Protein AF-A0A3S3RGK9-F1 (afdb_monomer_lite)

Foldseek 3Di:
DDDFLQRQQCCQQPPVVVVCVVVVHAQVRDADEDDQEALVCLVRNCVSRCVPVSRVRGHAAYEHEHPVPPVDDLCSLLVNCVVSVNHAYAHPEYAPFADAACVRQVVVVVVVVSNVVRRHPYYDYHDQEAEPQQDDDPVSSGGDHQWYDDVVVRDIDGGNNNVD

pLDDT: mean 94.0, std 4.95, range [64.25, 98.25]

Organism: NCBI:txid1965070

Structure (mmCIF, N/CA/C/O backbone):
data_AF-A0A3S3RGK9-F1
#
_entry.id   AF-A0A3S3RGK9-F1
#
loop_
_atom_site.group_PDB
_atom_site.id
_atom_site.type_symbol
_atom_site.label_atom_id
_atom_site.label_alt_id
_atom_site.label_comp_id
_atom_site.label_asym_id
_atom_site.label_entity_id
_atom_site.label_seq_id
_atom_site.pdbx_PDB_ins_code
_atom_site.Cartn_x
_atom_site.Cartn_y
_atom_site.Cartn_z
_atom_site.occupancy
_atom_site.B_iso_or_equiv
_atom_site.auth_seq_id
_atom_site.auth_comp_id
_atom_site.auth_asym_id
_atom_site.auth_atom_id
_atom_site.pdbx_PDB_model_num
ATOM 1 N N . MET A 1 1 ? -9.157 10.699 -4.126 1.00 83.94 1 MET A N 1
ATOM 2 C CA . MET A 1 1 ? -10.280 11.336 -3.398 1.00 83.94 1 MET A CA 1
ATOM 3 C C . MET A 1 1 ? -9.748 11.745 -2.037 1.00 83.94 1 MET A C 1
ATOM 5 O O . MET A 1 1 ? -9.041 10.939 -1.455 1.00 83.94 1 MET A O 1
ATOM 9 N N . TYR A 1 2 ? -9.997 12.968 -1.566 1.00 92.88 2 TYR A N 1
ATOM 10 C CA . TYR A 1 2 ? -9.484 13.404 -0.261 1.00 92.88 2 TYR A CA 1
ATOM 11 C C . TYR A 1 2 ? -10.463 13.025 0.857 1.00 92.88 2 TYR A C 1
ATOM 13 O O . TYR A 1 2 ? -11.645 13.353 0.766 1.00 92.88 2 TYR A O 1
ATOM 21 N N . PHE A 1 3 ? -9.962 12.369 1.904 1.00 95.94 3 PHE A N 1
ATOM 22 C CA . PHE A 1 3 ? -10.703 12.043 3.122 1.00 95.94 3 PHE A CA 1
ATOM 23 C C . PHE A 1 3 ? -9.901 12.488 4.341 1.00 95.94 3 PHE A C 1
ATOM 25 O O . PHE A 1 3 ? -8.708 12.211 4.421 1.00 95.94 3 PHE A O 1
ATOM 32 N N . THR A 1 4 ? -10.557 13.116 5.317 1.00 98.06 4 THR A N 1
ATOM 33 C CA . THR A 1 4 ? -9.998 13.184 6.675 1.00 98.06 4 THR A CA 1
ATOM 34 C C . THR A 1 4 ? -10.174 11.830 7.380 1.00 98.06 4 THR A C 1
ATOM 36 O O . THR A 1 4 ? -11.011 11.024 6.946 1.00 98.06 4 THR A O 1
ATOM 39 N N . PRO A 1 5 ? -9.453 11.576 8.486 1.00 97.75 5 PRO A N 1
ATOM 40 C CA . PRO A 1 5 ? -9.676 10.399 9.325 1.00 97.75 5 PRO A CA 1
ATOM 41 C C . PRO A 1 5 ? -11.153 10.180 9.696 1.00 97.75 5 PRO A C 1
ATOM 43 O O . PRO A 1 5 ? -11.686 9.078 9.557 1.00 97.75 5 PRO A O 1
ATOM 46 N N . GLU A 1 6 ? -11.855 11.246 10.086 1.00 97.56 6 GLU A N 1
ATOM 47 C CA . GLU A 1 6 ? -13.266 11.206 10.481 1.00 97.56 6 GLU A CA 1
ATOM 48 C C . GLU A 1 6 ? -14.177 10.936 9.288 1.00 97.56 6 GLU A C 1
ATOM 50 O O . GLU A 1 6 ? -15.138 10.182 9.422 1.00 97.56 6 GLU A O 1
ATOM 55 N N . MET A 1 7 ? -13.876 11.502 8.114 1.00 97.81 7 MET A N 1
ATOM 56 C CA . MET A 1 7 ? -14.637 11.204 6.900 1.00 97.81 7 MET A CA 1
ATOM 57 C C . MET A 1 7 ? -14.480 9.732 6.505 1.00 97.81 7 MET A C 1
ATOM 59 O O . MET A 1 7 ? -15.465 9.100 6.129 1.00 97.81 7 MET A O 1
ATOM 63 N N . GLN A 1 8 ? -13.271 9.163 6.615 1.00 96.94 8 GLN A N 1
ATOM 64 C CA . GLN A 1 8 ? -13.049 7.746 6.324 1.00 96.94 8 GLN A CA 1
ATOM 65 C C . GLN A 1 8 ? -13.771 6.844 7.344 1.00 96.94 8 GLN A C 1
ATOM 67 O O . GLN A 1 8 ? -14.386 5.854 6.944 1.00 96.94 8 GLN A O 1
ATOM 72 N N . ARG A 1 9 ? -13.753 7.188 8.642 1.00 96.94 9 ARG A N 1
ATOM 73 C CA . ARG A 1 9 ? -14.545 6.500 9.681 1.00 96.94 9 ARG A CA 1
ATOM 74 C C . ARG A 1 9 ? -16.040 6.554 9.368 1.00 96.94 9 ARG A C 1
ATOM 76 O O . ARG A 1 9 ? -16.715 5.527 9.396 1.00 96.94 9 ARG A O 1
ATOM 83 N N . ASP A 1 10 ? -16.559 7.742 9.077 1.00 97.00 10 ASP A N 1
ATOM 84 C CA . ASP A 1 10 ? -17.987 7.966 8.873 1.00 97.00 10 ASP A CA 1
ATOM 85 C C . ASP A 1 10 ? -18.500 7.274 7.609 1.00 97.00 10 ASP A C 1
ATOM 87 O O . ASP A 1 10 ? -19.541 6.625 7.681 1.00 97.00 10 ASP A O 1
ATOM 91 N N . LEU A 1 11 ? -17.753 7.329 6.499 1.00 96.31 11 LEU A N 1
ATOM 92 C CA . LEU A 1 11 ? -18.058 6.576 5.276 1.00 96.31 11 LEU A CA 1
ATOM 93 C C . LEU A 1 11 ? -18.172 5.075 5.574 1.00 96.31 11 LEU A C 1
ATOM 95 O O . LEU A 1 11 ? -19.080 4.398 5.092 1.00 96.31 11 LEU A O 1
ATOM 99 N N . LYS A 1 12 ? -17.256 4.540 6.389 1.00 93.94 12 LYS A N 1
ATOM 100 C CA . LYS A 1 12 ? -17.278 3.123 6.773 1.00 93.94 12 LYS A CA 1
ATOM 101 C C . LYS A 1 12 ? -18.528 2.788 7.568 1.00 93.94 12 LYS A C 1
ATOM 103 O O . LYS A 1 12 ? -19.260 1.880 7.188 1.00 93.94 12 LYS A O 1
ATOM 108 N N . LYS A 1 13 ? -18.784 3.566 8.618 1.00 95.00 13 LYS A N 1
ATOM 109 C CA . LYS A 1 13 ? -19.893 3.360 9.552 1.00 95.00 13 LYS A CA 1
ATOM 110 C C . LYS A 1 13 ? -21.266 3.513 8.899 1.00 95.00 13 LYS A C 1
ATOM 112 O O . LYS A 1 13 ? -22.180 2.747 9.194 1.00 95.00 13 LYS A O 1
ATOM 117 N N . LYS A 1 14 ? -21.435 4.542 8.068 1.00 96.69 14 LYS A N 1
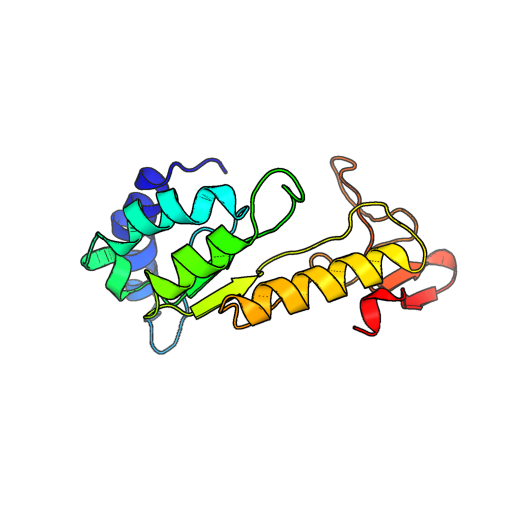ATOM 118 C CA . LYS A 1 14 ? -22.742 4.955 7.538 1.00 96.69 14 LYS A CA 1
ATOM 119 C C . LYS A 1 14 ? -23.076 4.274 6.215 1.00 96.69 14 LYS A C 1
ATOM 121 O O . LYS A 1 14 ? -24.241 3.955 5.991 1.00 96.69 14 LYS A O 1
ATOM 126 N N . ASP A 1 15 ? -22.070 4.000 5.384 1.00 95.94 15 ASP A N 1
ATOM 127 C CA . ASP A 1 15 ? -22.292 3.613 3.990 1.00 95.94 15 ASP A CA 1
ATOM 128 C C . ASP A 1 15 ? -21.682 2.250 3.652 1.00 95.94 15 ASP A C 1
ATOM 130 O O . ASP A 1 15 ? -22.409 1.316 3.294 1.00 95.94 15 ASP A O 1
ATOM 134 N N . LEU A 1 16 ? -20.357 2.112 3.783 1.00 95.25 16 LEU A N 1
ATOM 135 C CA . LEU A 1 16 ? -19.624 0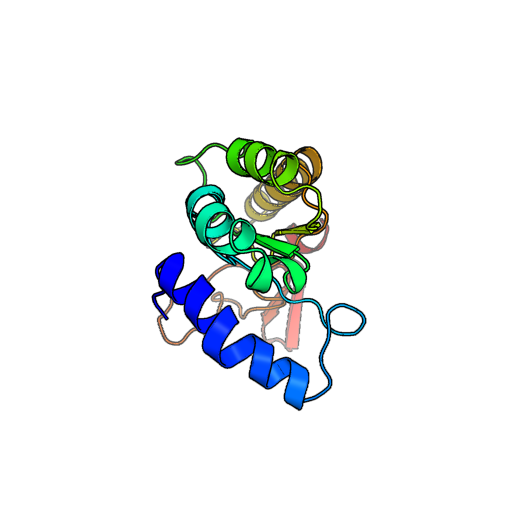.958 3.256 1.00 95.25 16 LEU A CA 1
ATOM 136 C C . LEU A 1 16 ? -19.932 -0.332 4.019 1.00 95.25 16 LEU A C 1
ATOM 138 O O . LEU A 1 16 ? -20.258 -1.338 3.395 1.00 95.25 16 LEU A O 1
ATOM 142 N N . GLU A 1 17 ? -19.865 -0.326 5.351 1.00 92.19 17 GLU A N 1
ATOM 143 C CA . GLU A 1 17 ? -20.133 -1.524 6.153 1.00 92.19 17 GLU A CA 1
ATOM 144 C C . GLU A 1 17 ? -21.587 -2.013 5.974 1.00 92.19 17 GLU A C 1
ATOM 146 O O . GLU A 1 17 ? -21.775 -3.196 5.662 1.00 92.19 17 GLU A O 1
ATOM 151 N N . PRO A 1 18 ? -22.631 -1.157 6.056 1.00 94.25 18 PRO A N 1
ATOM 152 C CA . PRO A 1 18 ? -23.992 -1.578 5.729 1.00 94.25 18 PRO A CA 1
ATOM 153 C C . PRO A 1 18 ? -24.140 -2.126 4.304 1.00 94.25 18 PRO A C 1
ATOM 155 O O . PRO A 1 18 ? -24.882 -3.088 4.097 1.00 94.25 18 PRO A O 1
ATOM 158 N N . ALA A 1 19 ? -23.458 -1.538 3.315 1.00 96.44 19 ALA A N 1
ATOM 159 C CA . ALA A 1 19 ? -23.507 -2.008 1.931 1.00 96.44 19 ALA A CA 1
ATOM 160 C C . ALA A 1 19 ? -22.840 -3.382 1.751 1.00 96.44 19 ALA A C 1
ATOM 162 O O . ALA A 1 19 ? -23.420 -4.258 1.102 1.00 96.44 19 ALA A O 1
ATOM 163 N N . LEU A 1 20 ? -21.676 -3.597 2.370 1.00 95.12 20 LEU A N 1
ATOM 164 C CA . LEU A 1 20 ? -20.969 -4.879 2.365 1.00 95.12 20 LEU A CA 1
ATOM 165 C C . LEU A 1 20 ? -21.825 -5.977 3.004 1.00 95.12 20 LEU A C 1
ATOM 167 O O . LEU A 1 20 ? -22.050 -7.013 2.378 1.00 95.12 20 LEU A O 1
ATOM 171 N N . LYS A 1 21 ? -22.414 -5.711 4.178 1.00 93.25 21 LYS A N 1
ATOM 172 C CA . LYS A 1 21 ? -23.313 -6.658 4.859 1.00 93.25 21 LYS A CA 1
ATOM 173 C C . LYS A 1 21 ? -24.527 -7.032 4.018 1.00 93.25 21 LYS A C 1
ATOM 175 O O . LYS A 1 21 ? -24.838 -8.213 3.894 1.00 93.25 21 LYS A O 1
ATOM 180 N N . ARG A 1 22 ? -25.206 -6.043 3.418 1.00 96.94 22 ARG A N 1
ATOM 181 C CA . ARG A 1 22 ? -26.349 -6.295 2.517 1.00 96.94 22 ARG A CA 1
ATOM 182 C C . ARG A 1 22 ? -25.962 -7.150 1.309 1.00 96.94 22 ARG A C 1
ATOM 184 O O . ARG A 1 22 ? -26.816 -7.848 0.776 1.00 96.94 22 ARG A O 1
ATOM 191 N N . SER A 1 23 ? -24.695 -7.104 0.908 1.00 96.94 23 SER A N 1
ATOM 192 C CA . SER A 1 23 ? -24.144 -7.876 -0.209 1.00 96.94 23 SER A CA 1
ATOM 193 C C . SER A 1 23 ? -23.558 -9.232 0.216 1.00 96.94 23 SER A C 1
ATOM 195 O O . SER A 1 23 ? -22.998 -9.935 -0.617 1.00 96.94 23 SER A O 1
ATOM 197 N N . GLY A 1 24 ? -23.674 -9.617 1.494 1.00 96.06 24 GLY A N 1
ATOM 198 C CA . GLY A 1 24 ? -23.164 -10.892 2.012 1.00 96.06 24 GLY A CA 1
ATOM 199 C C . GLY A 1 24 ? -21.664 -10.910 2.332 1.00 96.06 24 GLY A C 1
ATOM 200 O O . GLY A 1 24 ? -21.108 -11.982 2.579 1.00 96.06 24 GLY A O 1
ATOM 201 N N . PHE A 1 25 ? -21.006 -9.748 2.352 1.00 95.62 25 PHE A N 1
ATOM 202 C CA . PHE A 1 25 ? -19.612 -9.621 2.772 1.00 95.62 25 PHE A CA 1
ATOM 203 C C . PHE A 1 25 ? -19.523 -9.355 4.278 1.00 95.62 25 PHE A C 1
ATOM 205 O O . PHE A 1 25 ? -20.182 -8.464 4.819 1.00 95.62 25 PHE A O 1
ATOM 212 N N . ALA A 1 26 ? -18.685 -10.135 4.951 1.00 91.00 26 ALA A N 1
ATOM 213 C CA . ALA A 1 26 ? -18.404 -10.074 6.376 1.00 91.00 26 ALA A CA 1
ATOM 214 C C . ALA A 1 26 ? -16.923 -10.397 6.631 1.00 91.00 26 ALA A C 1
ATOM 216 O O . ALA A 1 26 ? -16.228 -10.927 5.770 1.00 91.00 26 ALA A O 1
ATOM 217 N N . LYS A 1 27 ? -16.428 -10.114 7.840 1.00 89.94 27 LYS A N 1
ATOM 218 C CA . LYS A 1 27 ? -14.998 -10.247 8.184 1.00 89.94 27 LYS A CA 1
ATOM 219 C C . LYS A 1 27 ? -14.418 -11.659 7.965 1.00 89.94 27 LYS A C 1
ATOM 221 O O . LYS A 1 27 ? -13.214 -11.811 7.826 1.00 89.94 27 LYS A O 1
ATOM 226 N N . ASN A 1 28 ? -15.256 -12.696 7.917 1.00 92.25 28 ASN A N 1
ATOM 227 C CA . ASN A 1 28 ? -14.839 -14.078 7.662 1.00 92.25 28 ASN A CA 1
ATOM 228 C C . ASN A 1 28 ? -14.696 -14.441 6.170 1.00 92.25 28 ASN A C 1
ATOM 230 O O . ASN A 1 28 ? -14.142 -15.495 5.873 1.00 92.25 28 ASN A O 1
ATOM 234 N N . ASN A 1 29 ? -15.214 -13.630 5.242 1.00 95.31 29 ASN A N 1
ATOM 235 C CA . ASN A 1 29 ? -15.114 -13.867 3.795 1.00 95.31 29 ASN A CA 1
ATOM 236 C C . ASN A 1 29 ? -14.625 -12.642 2.999 1.00 95.31 29 ASN A C 1
ATOM 238 O O . ASN A 1 29 ? -14.456 -12.731 1.784 1.00 95.31 29 ASN A O 1
ATOM 242 N N . PHE A 1 30 ? -14.400 -11.514 3.672 1.00 95.25 30 PHE A N 1
ATOM 243 C CA . PHE A 1 30 ? -13.939 -10.272 3.078 1.00 95.25 30 PHE A CA 1
ATOM 244 C C . PHE A 1 30 ? -13.099 -9.471 4.077 1.00 95.25 30 PHE A C 1
ATOM 246 O O . PHE A 1 30 ? -13.559 -9.149 5.174 1.00 95.25 30 PHE A O 1
ATOM 253 N N . SER A 1 31 ? -11.888 -9.098 3.665 1.00 95.25 31 SER A N 1
ATOM 254 C CA . SER A 1 31 ? -10.978 -8.286 4.472 1.00 95.25 31 SER A CA 1
ATOM 255 C C . SER A 1 31 ? -11.104 -6.812 4.105 1.00 95.25 31 SER A C 1
ATOM 257 O O . SER A 1 31 ? -10.682 -6.398 3.028 1.00 95.25 31 SER A O 1
ATOM 259 N N . LEU A 1 32 ? -11.645 -6.000 5.016 1.00 95.56 32 LEU A N 1
ATOM 260 C CA . LEU A 1 32 ? -11.629 -4.544 4.873 1.00 95.56 32 LEU A CA 1
ATOM 261 C C . LEU A 1 32 ? -10.323 -3.976 5.441 1.00 95.56 32 LEU A C 1
ATOM 263 O O . LEU A 1 32 ? -10.015 -4.185 6.618 1.00 95.56 32 LEU A O 1
ATOM 267 N N . ILE A 1 33 ? -9.588 -3.239 4.610 1.00 96.88 33 ILE A N 1
ATOM 268 C CA . ILE A 1 33 ? -8.301 -2.628 4.955 1.00 96.88 33 ILE A CA 1
ATOM 269 C C . ILE A 1 33 ? -8.438 -1.102 4.982 1.00 96.88 33 ILE A C 1
ATOM 271 O O . ILE A 1 33 ? -9.246 -0.527 4.247 1.00 96.88 33 ILE A O 1
ATOM 275 N N . ILE A 1 34 ? -7.720 -0.445 5.894 1.00 97.06 34 ILE A N 1
ATOM 276 C CA . ILE A 1 34 ? -7.841 0.994 6.165 1.00 97.06 34 ILE A CA 1
ATOM 277 C C . ILE A 1 34 ? -6.518 1.743 5.961 1.00 97.06 34 ILE A C 1
ATOM 279 O O . ILE A 1 34 ? -5.481 1.110 5.797 1.00 97.06 34 ILE A O 1
ATOM 283 N N . VAL A 1 35 ? -6.565 3.080 6.030 1.00 97.00 35 VAL A N 1
ATOM 284 C CA . VAL A 1 35 ? -5.456 4.004 5.723 1.00 97.00 35 VAL A CA 1
ATOM 285 C C . VAL A 1 35 ? -5.122 4.017 4.232 1.00 97.00 35 VAL A C 1
ATOM 287 O O . VAL A 1 35 ? -5.655 4.890 3.553 1.00 97.00 35 VAL A O 1
ATOM 290 N N . ASP A 1 36 ? -4.345 3.043 3.743 1.00 97.69 36 ASP A N 1
ATOM 291 C CA . ASP A 1 36 ? -3.902 2.932 2.338 1.00 97.69 36 ASP A CA 1
ATOM 292 C C . ASP A 1 36 ? -3.252 4.227 1.814 1.00 97.69 36 ASP A C 1
ATOM 294 O O . ASP A 1 36 ? -3.605 4.763 0.767 1.00 97.69 36 ASP A O 1
ATOM 298 N N . ASP A 1 37 ? -2.338 4.770 2.621 1.00 96.44 37 ASP A N 1
ATOM 299 C CA . ASP A 1 37 ? -1.588 5.997 2.346 1.00 96.44 37 ASP A CA 1
ATOM 300 C C . ASP A 1 37 ? -0.245 5.946 3.098 1.00 96.44 37 ASP A C 1
ATOM 302 O O . ASP A 1 37 ? 0.092 4.985 3.793 1.00 96.44 37 ASP A O 1
ATOM 306 N N . ASN A 1 38 ? 0.553 6.993 2.975 1.00 95.19 38 ASN A N 1
ATOM 307 C CA . ASN A 1 38 ? 1.880 7.095 3.542 1.00 95.19 38 ASN A CA 1
ATOM 308 C C . ASN A 1 38 ? 1.900 6.990 5.077 1.00 95.19 38 ASN A C 1
ATOM 310 O O . ASN A 1 38 ? 1.017 7.490 5.778 1.00 95.19 38 ASN A O 1
ATOM 314 N N . ILE A 1 39 ? 2.990 6.415 5.596 1.00 94.88 39 ILE A N 1
ATOM 315 C CA . ILE A 1 39 ? 3.200 6.112 7.022 1.00 94.88 39 ILE A CA 1
ATOM 316 C C . ILE A 1 39 ? 2.902 7.253 8.012 1.00 94.88 39 ILE A C 1
ATOM 318 O O . ILE A 1 39 ? 2.506 6.973 9.140 1.00 94.88 39 ILE A O 1
ATOM 322 N N . GLN A 1 40 ? 3.042 8.529 7.633 1.00 94.44 40 GLN A N 1
ATOM 323 C CA . GLN A 1 40 ? 2.746 9.654 8.533 1.00 94.44 40 GLN A CA 1
ATOM 324 C C . GLN A 1 40 ? 1.268 9.757 8.929 1.00 94.44 40 GLN A C 1
ATOM 326 O O . GLN A 1 40 ? 0.938 10.422 9.908 1.00 94.44 40 GLN A O 1
ATOM 331 N N . PHE A 1 41 ? 0.375 9.123 8.169 1.00 95.31 41 PHE A N 1
ATOM 332 C CA . PHE A 1 41 ? -1.062 9.153 8.420 1.00 95.31 41 PHE A CA 1
ATOM 333 C C . PHE A 1 41 ? -1.545 7.993 9.290 1.00 95.31 41 PHE A C 1
ATOM 335 O O . PHE A 1 41 ? -2.696 8.006 9.724 1.00 95.31 41 PHE A O 1
ATOM 342 N N . LEU A 1 42 ? -0.680 7.015 9.589 1.00 95.69 42 LEU A N 1
ATOM 343 C CA . LEU A 1 42 ? -1.065 5.816 10.330 1.00 95.69 42 LEU A CA 1
ATOM 344 C C . LEU A 1 42 ? -1.703 6.150 11.675 1.00 95.69 42 LEU A C 1
ATOM 346 O O . LEU A 1 42 ? -2.825 5.724 11.928 1.00 95.69 42 LEU A O 1
ATOM 350 N N . ALA A 1 43 ? -1.031 6.952 12.503 1.00 94.31 43 ALA A N 1
ATOM 351 C CA . ALA A 1 43 ? -1.516 7.264 13.843 1.00 94.31 43 ALA A CA 1
ATOM 352 C C . ALA A 1 43 ? -2.896 7.942 13.815 1.00 94.31 43 ALA A C 1
ATOM 354 O O . ALA A 1 43 ? -3.835 7.447 14.434 1.00 94.31 43 ALA A O 1
ATOM 355 N N . SER A 1 44 ? -3.051 9.028 13.051 1.00 96.25 44 SER A N 1
ATOM 356 C CA . SER A 1 44 ? -4.291 9.815 13.040 1.00 96.25 44 SER A CA 1
ATOM 357 C C . SER A 1 44 ? -5.479 9.050 12.457 1.00 96.25 44 SER A C 1
ATOM 359 O O . SER A 1 44 ? -6.576 9.109 13.014 1.00 96.25 44 SER A O 1
ATOM 361 N N . PHE A 1 45 ? -5.281 8.298 11.371 1.00 97.75 45 PHE A N 1
ATOM 362 C CA . PHE A 1 45 ? -6.354 7.496 10.785 1.00 97.75 45 PHE A CA 1
ATOM 363 C C . PHE A 1 45 ? -6.712 6.289 11.645 1.00 97.75 45 PHE A C 1
ATOM 365 O O . PHE A 1 45 ? -7.899 6.031 11.852 1.00 97.75 45 PHE A O 1
ATOM 372 N N . CYS A 1 46 ? -5.721 5.561 12.164 1.00 97.19 46 CYS A N 1
ATOM 373 C CA . CYS A 1 46 ? -5.994 4.408 13.015 1.00 97.19 46 CYS A CA 1
ATOM 374 C C . CYS A 1 46 ? -6.699 4.838 14.303 1.00 97.19 46 CYS A C 1
ATOM 376 O O . CYS A 1 46 ? -7.700 4.227 14.663 1.00 97.19 46 CYS A O 1
ATOM 378 N N . ASP A 1 47 ? -6.272 5.934 14.937 1.00 96.81 47 ASP A N 1
ATOM 379 C CA . ASP A 1 47 ? -6.943 6.457 16.128 1.00 96.81 47 ASP A CA 1
ATOM 380 C C . ASP A 1 47 ? -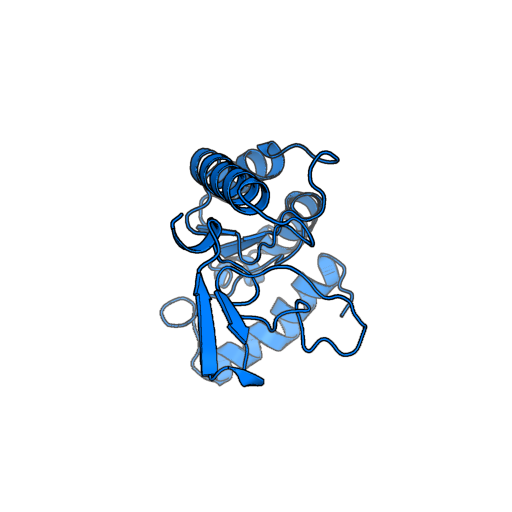8.390 6.859 15.852 1.00 96.81 47 ASP A C 1
ATOM 382 O O . ASP A 1 47 ? -9.286 6.456 16.592 1.00 96.81 47 ASP A O 1
ATOM 386 N N . ALA A 1 48 ? -8.661 7.593 14.773 1.00 96.75 48 ALA A N 1
ATOM 387 C CA . ALA A 1 48 ? -10.026 8.006 14.461 1.00 96.75 48 ALA A CA 1
ATOM 388 C C . ALA A 1 48 ? -10.953 6.820 14.146 1.00 96.75 48 ALA A C 1
ATOM 390 O O . ALA A 1 48 ? -12.146 6.883 14.439 1.00 96.75 48 ALA A O 1
ATOM 391 N N . ILE A 1 49 ? -10.431 5.757 13.527 1.00 96.62 49 ILE A N 1
ATOM 392 C CA . ILE A 1 49 ? -11.237 4.650 12.995 1.00 96.62 49 ILE A CA 1
ATOM 393 C C . ILE A 1 49 ? -11.367 3.503 13.996 1.00 96.62 49 ILE A C 1
ATOM 395 O O . ILE A 1 49 ? -12.467 2.992 14.190 1.00 96.62 49 ILE A O 1
ATOM 399 N N . LEU A 1 50 ? -10.265 3.083 14.615 1.00 96.12 50 LEU A N 1
ATOM 400 C CA . LEU A 1 50 ? -10.204 1.861 15.421 1.00 96.12 50 LEU A CA 1
ATOM 401 C C . LEU A 1 50 ? -10.642 2.074 16.872 1.00 96.12 50 LEU A C 1
ATOM 403 O O . LEU A 1 50 ? -10.965 1.103 17.553 1.00 96.12 50 LEU A O 1
ATOM 407 N N . THR A 1 51 ? -10.722 3.326 17.335 1.00 93.31 51 THR A N 1
ATOM 408 C CA . THR A 1 51 ? -11.327 3.653 18.638 1.00 93.31 51 THR A CA 1
ATOM 409 C C . THR A 1 51 ? -12.862 3.646 18.602 1.00 93.31 51 THR A C 1
ATOM 411 O O . THR A 1 51 ? -13.497 3.552 19.652 1.00 93.31 51 THR A O 1
ATOM 414 N N . ASP A 1 52 ? -13.483 3.684 17.414 1.00 94.44 52 ASP A N 1
ATOM 415 C CA . ASP A 1 52 ? -14.921 3.442 17.249 1.00 94.44 52 ASP A CA 1
ATOM 416 C C . ASP A 1 52 ? -15.173 1.930 17.174 1.00 94.44 52 ASP A C 1
ATOM 418 O O . ASP A 1 52 ? -14.893 1.284 16.162 1.00 94.44 52 ASP A O 1
ATOM 422 N N . SER A 1 53 ? -15.718 1.355 18.248 1.00 91.38 53 SER A N 1
ATOM 423 C CA . SER A 1 53 ? -15.915 -0.096 18.373 1.00 91.38 53 SER A CA 1
ATOM 424 C C . SER A 1 53 ? -16.823 -0.699 17.300 1.00 91.38 53 SER A C 1
ATOM 426 O O . SER A 1 53 ? -16.658 -1.871 16.960 1.00 91.38 53 SER A O 1
ATOM 428 N N . ILE A 1 54 ? -17.753 0.083 16.735 1.00 87.75 54 ILE A N 1
ATOM 429 C CA . ILE A 1 54 ? -18.624 -0.382 15.650 1.00 87.75 54 ILE A CA 1
ATOM 430 C C . ILE A 1 54 ? -17.788 -0.574 14.390 1.00 87.75 54 ILE A C 1
ATOM 432 O O . ILE A 1 54 ? -17.863 -1.624 13.762 1.00 87.75 54 ILE A O 1
ATOM 436 N N . VAL A 1 55 ? -16.958 0.413 14.050 1.00 90.75 55 VAL A N 1
ATOM 437 C CA . VAL A 1 55 ? -16.149 0.384 12.825 1.00 90.75 55 VAL A CA 1
ATOM 438 C C . VAL A 1 55 ? -14.998 -0.612 12.957 1.00 90.75 55 VAL A C 1
ATOM 440 O O . VAL A 1 55 ? -14.767 -1.415 12.051 1.00 90.75 55 VAL A O 1
ATOM 443 N N . SER A 1 56 ? -14.315 -0.609 14.103 1.00 94.12 56 SER A N 1
ATOM 444 C CA . SER A 1 56 ? -13.172 -1.479 14.400 1.00 94.12 56 SER A CA 1
ATOM 445 C C . SER A 1 56 ? -13.501 -2.969 14.242 1.00 94.12 56 SER A C 1
ATOM 447 O O . SER A 1 56 ? -12.715 -3.726 13.670 1.00 94.12 56 SER A O 1
ATOM 449 N N . ALA A 1 57 ? -14.716 -3.389 14.621 1.00 91.38 57 ALA A N 1
ATOM 450 C CA . ALA A 1 57 ? -15.161 -4.780 14.513 1.00 91.38 57 ALA A CA 1
ATOM 451 C C . ALA A 1 57 ? -15.103 -5.352 13.081 1.00 91.38 57 ALA A C 1
ATOM 453 O O . ALA A 1 57 ? -14.951 -6.565 12.912 1.00 91.38 57 ALA A O 1
ATOM 454 N N . TYR A 1 58 ? -15.188 -4.499 12.054 1.00 91.06 58 TYR A N 1
ATOM 455 C CA . TYR A 1 58 ? -15.170 -4.903 10.642 1.00 91.06 58 TYR A CA 1
ATOM 456 C C . TYR A 1 58 ? -13.829 -4.662 9.955 1.00 91.06 58 TYR A C 1
ATOM 458 O O . TYR A 1 58 ? -13.598 -5.190 8.866 1.00 91.06 58 TYR A O 1
ATOM 466 N N . VAL A 1 59 ? -12.921 -3.914 10.582 1.00 95.25 59 VAL A N 1
ATOM 467 C CA . VAL A 1 59 ? -11.577 -3.717 10.045 1.00 95.25 59 VAL A CA 1
ATOM 468 C C . VAL A 1 59 ? -10.761 -4.987 10.256 1.00 95.25 59 VAL A C 1
ATOM 470 O O . VAL A 1 59 ? -10.727 -5.568 11.343 1.00 95.25 59 VAL A O 1
ATOM 473 N N . SER A 1 60 ? -10.137 -5.455 9.178 1.00 96.25 60 SER A N 1
ATOM 474 C CA . SER A 1 60 ? -9.287 -6.648 9.180 1.00 96.25 60 SER A CA 1
ATOM 475 C C . SER A 1 60 ? -7.814 -6.269 9.241 1.00 96.25 60 SER A C 1
ATOM 477 O O . SER A 1 60 ? -7.068 -6.867 10.012 1.00 96.25 60 SER A O 1
ATOM 479 N N . GLY A 1 61 ? -7.419 -5.229 8.505 1.00 97.06 61 GLY A N 1
ATOM 480 C CA . GLY A 1 61 ? -6.032 -4.791 8.458 1.00 97.06 61 GLY A CA 1
ATOM 481 C C . GLY A 1 61 ? -5.852 -3.303 8.203 1.00 97.06 61 GLY A C 1
ATOM 482 O O . GLY A 1 61 ? -6.807 -2.563 7.947 1.00 97.06 61 GLY A O 1
ATOM 483 N N . ILE A 1 62 ? -4.596 -2.884 8.258 1.00 98.00 62 ILE A N 1
ATOM 484 C CA . ILE A 1 62 ? -4.123 -1.519 8.060 1.00 98.00 62 ILE A CA 1
ATOM 485 C C . ILE A 1 62 ? -3.064 -1.554 6.954 1.00 98.00 62 ILE A C 1
ATOM 487 O O . ILE A 1 62 ? -2.125 -2.351 7.000 1.00 98.00 62 ILE A O 1
ATOM 491 N N . ALA A 1 63 ? -3.244 -0.712 5.942 1.00 98.00 63 ALA A N 1
ATOM 492 C CA . ALA A 1 63 ? -2.345 -0.585 4.805 1.00 98.00 63 ALA A CA 1
ATOM 493 C C . ALA A 1 63 ? -1.494 0.679 4.912 1.00 98.00 63 ALA A C 1
ATOM 495 O O . ALA A 1 63 ? -1.969 1.703 5.404 1.00 98.00 63 ALA A O 1
ATOM 496 N N . TYR A 1 64 ? -0.267 0.635 4.401 1.00 96.94 64 TYR A N 1
ATOM 497 C CA . TYR A 1 64 ? 0.569 1.826 4.286 1.00 96.94 64 TYR A CA 1
ATOM 498 C C . TYR A 1 64 ? 1.406 1.850 3.009 1.00 96.94 64 TYR A C 1
ATOM 500 O O . TYR A 1 64 ? 1.726 0.810 2.438 1.00 96.94 64 TYR A O 1
ATOM 508 N N . HIS A 1 65 ? 1.805 3.059 2.612 1.00 96.00 65 HIS A N 1
ATOM 509 C CA . HIS A 1 65 ? 2.761 3.345 1.537 1.00 96.00 65 HIS A CA 1
ATOM 510 C C . HIS A 1 65 ? 3.995 4.067 2.097 1.00 96.00 65 HIS A C 1
ATOM 512 O O . HIS A 1 65 ? 4.014 4.493 3.256 1.00 96.00 65 HIS A O 1
ATOM 518 N N . TRP A 1 66 ? 5.032 4.265 1.278 1.00 84.75 66 TRP A N 1
ATOM 519 C CA . TRP A 1 66 ? 6.329 4.770 1.752 1.00 84.75 66 TRP A CA 1
ATOM 520 C C . TRP A 1 66 ? 6.964 5.900 0.931 1.00 84.75 66 TRP A C 1
ATOM 522 O O . TRP A 1 66 ? 8.143 6.209 1.098 1.00 84.75 66 TRP A O 1
ATOM 532 N N . TYR A 1 67 ? 6.190 6.604 0.110 1.00 85.12 67 TYR A N 1
ATOM 533 C CA . TYR A 1 67 ? 6.687 7.645 -0.800 1.00 85.12 67 TYR A CA 1
ATOM 534 C C . TYR A 1 67 ? 7.208 8.921 -0.126 1.00 85.12 67 TYR A C 1
ATOM 536 O O . TYR A 1 67 ? 7.816 9.776 -0.770 1.00 85.12 67 TYR A O 1
ATOM 544 N N . SER A 1 68 ? 7.034 9.046 1.189 1.00 77.19 68 SER A N 1
ATOM 545 C CA . SER A 1 68 ? 7.623 10.116 2.004 1.00 77.19 68 SER A CA 1
ATOM 546 C C . SER A 1 68 ? 8.966 9.717 2.642 1.00 77.19 68 SER A C 1
ATOM 548 O O . SER A 1 68 ? 9.319 10.212 3.716 1.00 77.19 68 SER A O 1
ATOM 550 N N . THR A 1 69 ? 9.731 8.824 1.994 1.00 64.25 69 THR A N 1
ATOM 551 C CA . THR A 1 69 ? 11.033 8.333 2.482 1.00 64.25 69 THR A CA 1
ATOM 552 C C . THR A 1 69 ? 11.965 9.441 2.948 1.00 64.25 69 THR A C 1
ATOM 554 O O . THR A 1 69 ? 12.173 10.426 2.239 1.00 64.25 69 THR A O 1
ATOM 557 N N . GLY A 1 70 ? 12.579 9.243 4.116 1.00 70.19 70 GLY A N 1
ATOM 558 C CA . GLY A 1 70 ? 13.570 10.158 4.685 1.00 70.19 70 GLY A CA 1
ATOM 559 C C . GLY A 1 70 ? 12.981 11.385 5.386 1.00 70.19 70 GLY A C 1
ATOM 560 O O . GLY A 1 70 ? 13.731 12.109 6.031 1.00 70.19 70 GLY A O 1
ATOM 561 N N . LYS A 1 71 ? 11.662 11.612 5.303 1.00 78.06 71 LYS A N 1
ATOM 562 C CA . LYS A 1 71 ? 10.971 12.669 6.064 1.00 78.06 71 LYS A CA 1
ATOM 563 C C . LYS A 1 71 ? 10.380 12.172 7.381 1.00 78.06 71 LYS A C 1
ATOM 565 O O . LYS A 1 71 ? 10.257 12.954 8.316 1.00 78.06 71 LYS A O 1
ATOM 570 N N . PHE A 1 72 ? 10.029 10.889 7.451 1.00 84.50 72 PHE A N 1
ATOM 571 C CA . PHE A 1 72 ? 9.394 10.270 8.613 1.00 84.50 72 PHE A CA 1
ATOM 572 C C . PHE A 1 72 ? 10.095 8.960 8.978 1.00 84.50 72 PHE A C 1
ATOM 574 O O . PHE A 1 72 ? 10.574 8.246 8.090 1.00 84.50 72 PHE A O 1
ATOM 581 N N . SER A 1 73 ? 10.165 8.659 10.281 1.00 89.62 73 SER A N 1
ATOM 582 C CA . SER A 1 73 ? 10.746 7.402 10.763 1.00 89.62 73 SER A CA 1
ATOM 583 C C . SER A 1 73 ? 9.860 6.218 10.384 1.00 89.62 73 SER A C 1
ATOM 585 O O . SER A 1 73 ? 8.632 6.303 10.438 1.00 89.62 73 SER A O 1
ATOM 587 N N . ARG A 1 74 ? 10.491 5.087 10.056 1.00 89.81 74 ARG A N 1
ATOM 588 C CA . ARG A 1 74 ? 9.796 3.804 9.880 1.00 89.81 74 ARG A CA 1
ATOM 589 C C . ARG A 1 74 ? 9.230 3.264 11.186 1.00 89.81 74 ARG A C 1
ATOM 591 O O . ARG A 1 74 ? 8.352 2.411 11.137 1.00 89.81 74 ARG A O 1
ATOM 598 N N . ASP A 1 75 ? 9.666 3.793 12.324 1.00 92.75 75 ASP A N 1
ATOM 599 C CA . ASP A 1 75 ? 9.162 3.398 13.640 1.00 92.75 75 ASP A CA 1
ATOM 600 C C . ASP A 1 75 ? 7.673 3.713 13.815 1.00 92.75 75 ASP A C 1
ATOM 602 O O . ASP A 1 75 ? 7.013 3.031 14.584 1.00 92.75 75 ASP A O 1
ATOM 606 N N . LEU A 1 76 ? 7.097 4.611 13.003 1.00 94.25 76 LEU A N 1
ATOM 607 C CA . LEU A 1 76 ? 5.644 4.810 12.929 1.00 94.25 76 LEU A CA 1
ATOM 608 C C . LEU A 1 76 ? 4.880 3.523 12.570 1.00 94.25 76 LEU A C 1
ATOM 610 O O . LEU A 1 76 ? 3.746 3.340 13.006 1.00 94.25 76 LEU A O 1
ATOM 614 N N . ILE A 1 77 ? 5.493 2.626 11.786 1.00 94.31 77 ILE A N 1
ATOM 615 C CA . ILE A 1 77 ? 4.924 1.306 11.485 1.00 94.31 77 ILE A CA 1
ATOM 616 C C . ILE A 1 77 ? 4.931 0.449 12.753 1.00 94.31 77 ILE A C 1
ATOM 618 O O . ILE A 1 77 ? 3.927 -0.186 13.049 1.00 94.31 77 ILE A O 1
ATOM 622 N N . ASN A 1 78 ? 6.034 0.471 13.510 1.00 95.19 78 ASN A N 1
ATOM 623 C CA . ASN A 1 78 ? 6.176 -0.290 14.751 1.00 95.19 78 ASN A CA 1
ATOM 624 C C . ASN A 1 78 ? 5.196 0.199 15.825 1.00 95.19 78 ASN A C 1
ATOM 626 O O . ASN A 1 78 ? 4.470 -0.589 16.412 1.00 95.19 78 ASN A O 1
ATOM 630 N N . GLU A 1 79 ? 5.121 1.513 16.035 1.00 95.19 79 GLU A N 1
ATOM 631 C CA . GLU A 1 79 ? 4.196 2.131 16.988 1.00 95.19 79 GLU A CA 1
ATOM 632 C C . GLU A 1 79 ? 2.738 1.771 16.672 1.00 95.19 79 GLU A C 1
ATOM 634 O O . GLU A 1 79 ? 1.959 1.439 17.568 1.00 95.19 79 GLU A O 1
ATOM 639 N N . ALA A 1 80 ? 2.356 1.818 15.393 1.00 94.88 80 ALA A N 1
ATOM 640 C CA . ALA A 1 80 ? 0.999 1.498 14.980 1.00 94.88 80 ALA A CA 1
ATOM 641 C C . ALA A 1 80 ? 0.707 -0.011 15.043 1.00 94.88 80 ALA A C 1
ATOM 643 O O . ALA A 1 80 ? -0.383 -0.390 15.472 1.00 94.88 80 ALA A O 1
ATOM 644 N N . SER A 1 81 ? 1.656 -0.871 14.663 1.00 95.12 81 SER A N 1
ATOM 645 C CA . SER A 1 81 ? 1.475 -2.327 14.709 1.00 95.12 81 SER A CA 1
ATOM 646 C C . SER A 1 81 ? 1.423 -2.862 16.144 1.00 95.12 81 SER A C 1
ATOM 648 O O . SER A 1 81 ? 0.610 -3.738 16.434 1.00 95.12 81 SER A O 1
ATOM 650 N N . GLU A 1 82 ? 2.196 -2.289 17.071 1.00 95.31 82 GLU A N 1
ATOM 651 C CA . GLU A 1 82 ? 2.116 -2.603 18.504 1.00 95.31 82 GLU A CA 1
ATOM 652 C C . GLU A 1 82 ? 0.782 -2.147 19.110 1.00 95.31 82 GLU A C 1
ATOM 654 O O . GLU A 1 82 ? 0.130 -2.900 19.840 1.00 95.31 82 GLU A O 1
ATOM 659 N N . LYS A 1 83 ? 0.344 -0.923 18.784 1.00 96.00 83 LYS A N 1
ATOM 660 C CA . LYS A 1 83 ? -0.895 -0.341 19.318 1.00 96.00 83 LYS A CA 1
ATOM 661 C C . LYS A 1 83 ? -2.158 -1.034 18.802 1.00 96.00 83 LYS A C 1
ATOM 663 O O . LYS A 1 83 ? -3.122 -1.163 19.554 1.00 96.00 83 LYS A O 1
ATOM 668 N N . PHE A 1 84 ? -2.166 -1.471 17.544 1.00 95.38 84 PHE A N 1
ATOM 669 C CA . PHE A 1 84 ? -3.327 -2.069 16.872 1.00 95.38 84 PHE A CA 1
ATOM 670 C C . PHE A 1 84 ? -3.061 -3.523 16.454 1.00 95.38 84 PHE A C 1
ATOM 672 O O . PHE A 1 84 ? -3.329 -3.921 15.322 1.00 95.38 84 PHE A O 1
ATOM 679 N N . SER A 1 85 ? -2.539 -4.322 17.386 1.00 94.12 85 SER A N 1
ATOM 680 C CA . SER A 1 85 ? -2.063 -5.695 17.149 1.00 94.12 85 SER A CA 1
ATOM 681 C C . SER A 1 85 ? -3.145 -6.719 16.769 1.00 94.12 85 SER A C 1
ATOM 683 O O . SER A 1 85 ? -2.817 -7.778 16.234 1.00 94.12 85 SER A O 1
ATOM 685 N N . ASP A 1 86 ? -4.429 -6.400 16.962 1.00 93.94 86 ASP A N 1
ATOM 686 C CA . ASP A 1 86 ? -5.558 -7.221 16.490 1.00 93.94 86 ASP A CA 1
ATOM 687 C C . ASP A 1 86 ? -5.766 -7.145 14.962 1.00 93.94 86 ASP A C 1
ATOM 689 O O . ASP A 1 86 ? -6.538 -7.920 14.386 1.00 93.94 86 ASP A O 1
ATOM 693 N N . ASN A 1 87 ? -5.110 -6.194 14.291 1.00 95.81 87 ASN A N 1
ATOM 694 C CA . ASN A 1 87 ? -5.203 -5.966 12.855 1.00 95.81 87 ASN A CA 1
ATOM 695 C C . ASN A 1 87 ? -3.898 -6.360 12.161 1.00 95.81 87 ASN A C 1
ATOM 697 O O . ASN A 1 87 ? -2.808 -6.039 12.631 1.00 95.81 87 ASN A O 1
ATOM 701 N N . PHE A 1 88 ? -3.991 -7.004 10.994 1.00 95.81 88 PHE A N 1
ATOM 702 C CA . PHE A 1 88 ? -2.787 -7.229 10.196 1.00 95.81 88 PHE A CA 1
ATOM 703 C C . PHE A 1 88 ? -2.301 -5.918 9.573 1.00 95.81 88 PHE A C 1
ATOM 705 O O . PHE A 1 88 ? -3.101 -5.075 9.168 1.00 95.81 88 PHE A O 1
ATOM 712 N N . PHE A 1 89 ? -0.988 -5.767 9.455 1.00 95.62 89 PHE A N 1
ATOM 713 C CA . PHE A 1 89 ? -0.349 -4.631 8.799 1.00 95.62 89 PHE A CA 1
ATOM 714 C C . PHE A 1 89 ? 0.243 -5.072 7.467 1.00 95.62 89 PHE A C 1
ATOM 716 O O . PHE A 1 89 ? 0.831 -6.150 7.399 1.00 95.62 89 PHE A O 1
ATOM 723 N N . PHE A 1 90 ? 0.118 -4.273 6.408 1.00 95.56 90 PHE A N 1
ATOM 724 C CA . PHE A 1 90 ? 0.764 -4.610 5.138 1.00 95.56 90 PHE A CA 1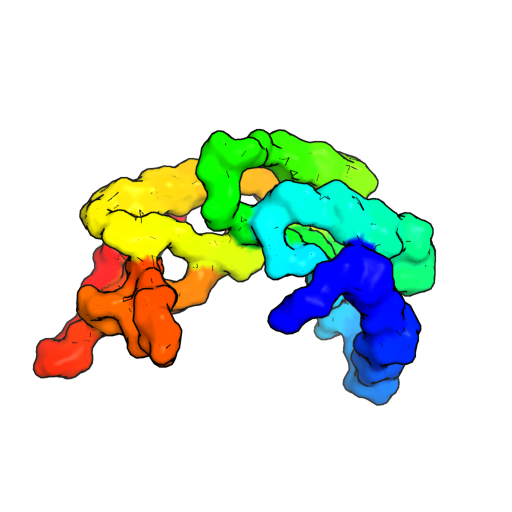
ATOM 725 C C . PHE A 1 90 ? 1.121 -3.377 4.305 1.00 95.56 90 PHE A C 1
ATOM 727 O O . PHE A 1 90 ? 0.403 -2.378 4.316 1.00 95.56 90 PHE A O 1
ATOM 734 N N . SER A 1 91 ? 2.236 -3.449 3.577 1.00 96.88 91 SER A N 1
ATOM 735 C CA . SER A 1 91 ? 2.588 -2.431 2.586 1.00 96.88 91 SER A CA 1
ATOM 736 C C . SER A 1 91 ? 1.791 -2.699 1.315 1.00 96.88 91 SER A C 1
ATOM 738 O O . SER A 1 91 ? 2.086 -3.661 0.603 1.00 96.88 91 SER A O 1
ATOM 740 N N . SER A 1 92 ? 0.766 -1.891 1.055 1.00 97.88 92 SER A N 1
ATOM 741 C CA . SER A 1 92 ? -0.173 -2.110 -0.055 1.00 97.88 92 SER A CA 1
ATOM 742 C C . SER A 1 92 ? 0.325 -1.636 -1.403 1.00 97.88 92 SER A C 1
ATOM 744 O O . SER A 1 92 ? -0.167 -2.100 -2.429 1.00 97.88 92 SER A O 1
ATOM 746 N N . GLU A 1 93 ? 1.299 -0.737 -1.395 1.00 96.94 93 GLU A N 1
ATOM 747 C CA . GLU A 1 93 ? 1.846 -0.157 -2.602 1.00 96.94 93 GLU A CA 1
ATOM 748 C C . GLU A 1 93 ? 3.266 0.360 -2.353 1.00 96.94 93 GLU A C 1
ATOM 750 O O . GLU A 1 93 ? 3.595 0.927 -1.302 1.00 96.94 93 GLU A O 1
ATOM 755 N N . ALA A 1 94 ? 4.096 0.189 -3.378 1.00 93.50 94 ALA A N 1
ATOM 756 C CA . ALA A 1 94 ? 5.481 0.594 -3.398 1.00 93.50 94 ALA A CA 1
ATOM 757 C C . ALA A 1 94 ? 5.976 0.848 -4.822 1.00 93.50 94 ALA A C 1
ATOM 759 O O . ALA A 1 94 ? 5.729 0.045 -5.713 1.00 93.50 94 ALA A O 1
ATOM 760 N N . CYS A 1 95 ? 6.772 1.896 -5.034 1.00 92.00 95 CYS A N 1
ATOM 761 C CA . CYS A 1 95 ? 7.597 2.010 -6.235 1.00 92.00 95 CYS A CA 1
ATOM 762 C C . CYS A 1 95 ? 8.868 2.822 -5.960 1.00 92.00 95 CYS A C 1
ATOM 764 O O . CYS A 1 95 ? 8.874 3.782 -5.189 1.00 92.00 95 CYS A O 1
ATOM 766 N N . ALA A 1 96 ? 9.970 2.459 -6.618 1.00 89.06 96 ALA A N 1
ATOM 767 C CA . ALA A 1 96 ? 11.256 3.141 -6.455 1.00 89.06 96 ALA A CA 1
ATOM 768 C C . ALA A 1 96 ? 11.401 4.417 -7.320 1.00 89.06 96 ALA A C 1
ATOM 770 O O . ALA A 1 96 ? 12.500 4.976 -7.432 1.00 89.06 96 ALA A O 1
ATOM 771 N N . GLY A 1 97 ? 10.307 4.889 -7.930 1.00 87.06 97 GLY A N 1
ATOM 772 C CA . GLY A 1 97 ? 10.291 6.035 -8.841 1.00 87.06 97 GLY A CA 1
ATOM 773 C C . GLY A 1 97 ? 11.071 5.777 -10.136 1.00 87.06 97 GLY A C 1
ATOM 774 O O . GLY A 1 97 ? 11.066 4.671 -10.652 1.00 87.06 97 GLY A O 1
ATOM 775 N N . TRP A 1 98 ? 11.755 6.804 -10.652 1.00 80.25 98 TRP A N 1
ATOM 776 C CA . TRP A 1 98 ? 12.476 6.814 -11.945 1.00 80.25 98 TRP A CA 1
ATOM 777 C C . TRP A 1 98 ? 13.904 6.257 -11.924 1.00 80.25 98 TRP A C 1
ATOM 779 O O . TRP A 1 98 ? 14.699 6.499 -12.838 1.00 80.25 98 TRP A O 1
ATOM 789 N N . ARG A 1 99 ? 14.288 5.577 -10.846 1.00 78.44 99 ARG A N 1
ATOM 790 C C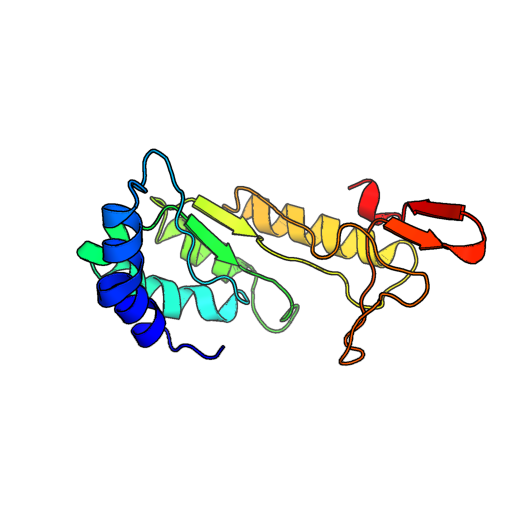A . ARG A 1 99 ? 15.651 5.059 -10.692 1.00 78.44 99 ARG A CA 1
ATOM 791 C C . ARG A 1 99 ? 15.869 3.916 -11.692 1.00 78.44 99 ARG A C 1
ATOM 793 O O . ARG A 1 99 ? 14.944 3.178 -11.978 1.00 78.44 99 ARG A O 1
ATOM 800 N N . LYS A 1 100 ? 17.087 3.763 -12.218 1.00 78.12 100 LYS A N 1
ATOM 801 C CA . LYS A 1 100 ? 17.456 2.674 -13.142 1.00 78.12 100 LYS A CA 1
ATOM 802 C C . LYS A 1 100 ? 18.627 1.871 -12.581 1.00 78.12 100 LYS A C 1
ATOM 804 O O . LYS A 1 100 ? 19.363 2.351 -11.719 1.00 78.12 100 LYS A O 1
ATOM 809 N N . GLY A 1 101 ? 18.827 0.666 -13.107 1.00 86.06 101 GLY A N 1
ATOM 810 C CA . GLY A 1 101 ? 19.918 -0.214 -12.691 1.00 86.06 101 GLY A CA 1
ATOM 811 C C . GLY A 1 101 ? 19.587 -0.976 -11.408 1.00 86.06 101 GLY A C 1
ATOM 812 O O . GLY A 1 101 ? 18.466 -1.445 -11.240 1.00 86.06 101 GLY A O 1
ATOM 813 N N . ILE A 1 102 ? 20.572 -1.142 -10.523 1.00 92.44 102 ILE A N 1
ATOM 814 C CA . ILE A 1 102 ? 20.432 -1.959 -9.305 1.00 92.44 102 ILE A CA 1
ATOM 815 C C . ILE A 1 102 ? 19.786 -1.200 -8.133 1.00 92.44 102 ILE A C 1
ATOM 817 O O . ILE A 1 102 ? 19.195 -1.813 -7.248 1.00 92.44 102 ILE A O 1
ATOM 821 N N . GLU A 1 103 ? 19.820 0.133 -8.144 1.00 91.75 103 GLU A N 1
ATOM 822 C CA . GLU A 1 103 ? 19.369 0.939 -7.001 1.00 91.75 103 GLU A CA 1
ATOM 823 C C . GLU A 1 103 ? 17.872 0.855 -6.676 1.00 91.75 103 GLU A C 1
ATOM 825 O O . GLU A 1 103 ? 17.548 0.852 -5.483 1.00 91.75 103 GLU A O 1
ATOM 830 N N . PRO A 1 104 ? 16.948 0.746 -7.658 1.00 92.44 104 PRO A N 1
ATOM 831 C CA . PRO A 1 104 ? 15.551 0.415 -7.379 1.00 92.44 104 PRO A CA 1
ATOM 832 C C . PRO A 1 104 ? 15.417 -0.848 -6.532 1.00 92.44 104 PRO A C 1
ATOM 834 O O . PRO A 1 104 ? 14.676 -0.866 -5.549 1.00 92.44 104 PRO A O 1
ATOM 837 N N . ALA A 1 105 ? 16.195 -1.879 -6.870 1.00 94.50 105 ALA A N 1
ATOM 838 C CA . ALA A 1 105 ? 16.124 -3.157 -6.191 1.00 94.50 105 ALA A CA 1
ATOM 839 C C . ALA A 1 105 ? 16.627 -3.058 -4.746 1.00 94.50 105 ALA A C 1
ATOM 841 O O . ALA A 1 105 ? 15.973 -3.531 -3.824 1.00 94.50 105 ALA A O 1
ATOM 842 N N . ILE A 1 106 ? 17.744 -2.361 -4.518 1.00 93.56 106 ILE A N 1
ATOM 843 C CA . ILE A 1 106 ? 18.263 -2.132 -3.160 1.00 93.56 106 ILE A CA 1
ATOM 844 C C . ILE A 1 106 ? 17.256 -1.345 -2.311 1.00 93.56 106 ILE A C 1
ATOM 846 O O . ILE A 1 106 ? 17.098 -1.628 -1.123 1.00 93.56 106 ILE A O 1
ATOM 850 N N . CYS A 1 107 ? 16.578 -0.360 -2.904 1.00 91.94 107 CYS A N 1
ATOM 851 C CA . CYS A 1 107 ? 15.552 0.425 -2.226 1.00 91.94 107 CYS A CA 1
ATOM 852 C C . CYS A 1 107 ? 14.370 -0.449 -1.780 1.00 91.94 107 CYS A C 1
ATOM 854 O O . CYS A 1 107 ? 13.980 -0.382 -0.616 1.00 91.94 107 CYS A O 1
ATOM 856 N N . ILE A 1 108 ? 13.856 -1.298 -2.675 1.00 93.69 108 ILE A N 1
ATOM 857 C CA . ILE A 1 108 ? 12.745 -2.217 -2.393 1.00 93.69 108 ILE A CA 1
ATOM 858 C C . ILE A 1 108 ? 13.142 -3.292 -1.377 1.00 93.69 108 ILE A C 1
ATOM 860 O O . ILE A 1 108 ? 12.420 -3.483 -0.404 1.00 93.69 108 ILE A O 1
ATOM 864 N N . CYS A 1 109 ? 14.314 -3.925 -1.516 1.00 95.38 109 CYS A N 1
ATOM 865 C CA . CYS A 1 109 ? 14.814 -4.886 -0.524 1.00 95.38 109 CYS A CA 1
ATOM 866 C C . CYS A 1 109 ? 14.840 -4.281 0.882 1.00 95.38 109 CYS A C 1
ATOM 868 O O . CYS A 1 109 ? 14.400 -4.907 1.843 1.00 95.38 109 CYS A O 1
ATOM 870 N N . LYS A 1 110 ? 15.363 -3.053 1.007 1.00 93.06 110 LYS A N 1
ATOM 871 C CA . LYS A 1 110 ? 15.401 -2.347 2.290 1.00 93.06 110 LYS A CA 1
ATOM 872 C C . LYS A 1 110 ? 13.995 -2.070 2.806 1.00 93.06 110 LYS A C 1
ATOM 874 O O . LYS A 1 110 ? 13.744 -2.310 3.975 1.00 93.06 110 LYS A O 1
ATOM 879 N N . ASP A 1 111 ? 13.089 -1.596 1.957 1.00 92.56 111 ASP A N 1
ATOM 880 C CA . ASP A 1 111 ? 11.712 -1.305 2.358 1.00 92.56 111 ASP A CA 1
ATOM 881 C C . ASP A 1 111 ? 10.974 -2.549 2.880 1.00 92.56 111 ASP A C 1
ATOM 883 O O . ASP A 1 111 ? 10.384 -2.500 3.961 1.00 92.56 111 ASP A O 1
ATOM 887 N N . ILE A 1 112 ? 11.100 -3.680 2.178 1.00 95.44 112 ILE A N 1
ATOM 888 C CA . ILE A 1 112 ? 10.540 -4.970 2.599 1.00 95.44 112 ILE A CA 1
ATOM 889 C C . ILE A 1 112 ? 11.108 -5.377 3.962 1.00 95.44 112 ILE A C 1
ATOM 891 O O . ILE A 1 112 ? 10.345 -5.640 4.889 1.00 95.44 112 ILE A O 1
ATOM 895 N N . ILE A 1 113 ? 12.436 -5.389 4.116 1.00 96.00 113 ILE A N 1
ATOM 896 C CA . ILE A 1 113 ? 13.090 -5.795 5.370 1.00 96.00 113 ILE A CA 1
ATOM 897 C C . ILE A 1 113 ? 12.678 -4.877 6.530 1.00 96.00 113 ILE A C 1
ATOM 899 O O . ILE A 1 113 ? 12.344 -5.358 7.611 1.00 96.00 113 ILE A O 1
ATOM 903 N N . GLU A 1 114 ? 12.673 -3.559 6.320 1.00 93.81 114 GLU A N 1
ATOM 904 C CA . GLU A 1 114 ? 12.308 -2.584 7.352 1.00 93.81 114 GLU A CA 1
ATOM 905 C C . GLU A 1 114 ? 10.833 -2.702 7.763 1.00 93.81 114 GLU A C 1
ATOM 907 O O . GLU A 1 114 ? 10.521 -2.534 8.944 1.00 93.81 114 GLU A O 1
ATOM 912 N N . GLY A 1 115 ? 9.937 -2.997 6.816 1.00 95.06 115 GLY A N 1
ATOM 913 C CA . GLY A 1 115 ? 8.523 -3.248 7.090 1.00 95.06 115 GLY A CA 1
ATOM 914 C C . GLY A 1 115 ? 8.303 -4.544 7.870 1.00 95.06 115 GLY A C 1
ATOM 915 O O . GLY A 1 115 ? 7.638 -4.528 8.907 1.00 95.06 115 GLY A O 1
ATOM 916 N N . LEU A 1 116 ? 8.889 -5.654 7.407 1.00 96.12 116 LEU A N 1
ATOM 917 C CA . LEU A 1 116 ? 8.769 -6.966 8.057 1.00 96.12 116 LEU A CA 1
ATOM 918 C C . LEU A 1 116 ? 9.310 -6.936 9.496 1.00 96.12 116 LEU A C 1
ATOM 920 O O . LEU A 1 116 ? 8.677 -7.464 10.407 1.00 96.12 116 LEU A O 1
ATOM 924 N N . ASN A 1 117 ? 10.425 -6.237 9.731 1.00 96.75 117 ASN A N 1
ATOM 925 C CA . ASN A 1 117 ? 10.999 -6.061 11.071 1.00 96.75 117 ASN A CA 1
ATOM 926 C C . ASN A 1 117 ? 10.148 -5.189 12.017 1.00 96.75 117 ASN A C 1
ATOM 928 O O . ASN A 1 117 ? 10.479 -5.097 13.195 1.00 96.75 117 ASN A O 1
ATOM 932 N N . ARG A 1 118 ? 9.077 -4.545 11.530 1.00 95.75 118 ARG A N 1
ATOM 933 C CA . ARG A 1 118 ? 8.185 -3.655 12.305 1.00 95.75 118 ARG A CA 1
ATOM 934 C C . ARG A 1 118 ? 6.723 -4.105 12.288 1.00 95.75 118 ARG A C 1
ATOM 936 O O . ARG A 1 118 ? 5.808 -3.300 12.460 1.00 95.75 118 ARG A O 1
ATOM 943 N N . GLY A 1 119 ? 6.496 -5.399 12.066 1.00 93.88 119 GLY A N 1
ATOM 944 C CA . GLY A 1 119 ? 5.172 -6.019 12.169 1.00 93.88 119 GLY A CA 1
ATOM 945 C C . GLY A 1 119 ? 4.348 -6.008 10.881 1.00 93.88 119 GLY A C 1
ATOM 946 O O . GLY A 1 119 ? 3.201 -6.456 10.899 1.00 93.88 119 GLY A O 1
ATOM 947 N N . SER A 1 120 ? 4.907 -5.545 9.758 1.00 95.88 120 SER A N 1
ATOM 948 C CA . SER A 1 120 ? 4.269 -5.745 8.457 1.00 95.88 120 SER A CA 1
ATOM 949 C C . SER A 1 120 ? 4.254 -7.229 8.093 1.00 95.88 120 SER A C 1
ATOM 951 O O . SER A 1 120 ? 5.242 -7.935 8.276 1.00 95.88 120 SER A O 1
ATOM 953 N N . GLN A 1 121 ? 3.127 -7.705 7.576 1.00 96.44 121 GLN A N 1
ATOM 954 C CA . GLN A 1 121 ? 2.871 -9.111 7.247 1.00 96.44 121 GLN A CA 1
ATOM 955 C C . GLN A 1 121 ? 2.855 -9.360 5.735 1.00 96.44 121 GLN A C 1
ATOM 957 O O . GLN A 1 121 ? 2.655 -10.487 5.287 1.00 96.44 121 GLN A O 1
ATOM 962 N N . GLY A 1 122 ? 3.053 -8.313 4.936 1.00 95.44 122 GLY A N 1
ATOM 963 C CA . GLY A 1 122 ? 3.041 -8.407 3.487 1.00 95.44 122 GLY A CA 1
ATOM 964 C C . GLY A 1 122 ? 3.518 -7.129 2.820 1.00 95.44 122 GLY A C 1
ATOM 965 O O . GLY A 1 122 ? 3.560 -6.057 3.428 1.00 95.44 122 GLY A O 1
ATOM 966 N N . TRP A 1 123 ? 3.872 -7.264 1.549 1.00 96.88 123 TRP A N 1
ATOM 967 C CA . TRP A 1 123 ? 4.363 -6.176 0.723 1.00 96.88 123 TRP A CA 1
ATOM 968 C C . TRP A 1 123 ? 3.917 -6.376 -0.722 1.00 96.88 123 TRP A C 1
ATOM 970 O O . TRP A 1 123 ? 3.955 -7.499 -1.230 1.00 96.88 123 TRP A O 1
ATOM 980 N N . VAL A 1 124 ? 3.470 -5.300 -1.361 1.00 96.94 124 VAL A N 1
ATOM 981 C CA . VAL A 1 124 ? 2.955 -5.304 -2.729 1.00 96.94 124 VAL A CA 1
ATOM 982 C C . VAL A 1 124 ? 3.618 -4.181 -3.522 1.00 96.94 124 VAL A C 1
ATOM 984 O O . VAL A 1 124 ? 3.614 -3.022 -3.106 1.00 96.94 124 VAL A O 1
ATOM 987 N N . ASP A 1 125 ? 4.199 -4.550 -4.664 1.00 96.12 125 ASP A N 1
ATOM 988 C CA . ASP A 1 125 ? 4.739 -3.602 -5.639 1.00 96.12 125 ASP A CA 1
ATOM 989 C C . ASP A 1 125 ? 3.614 -2.889 -6.395 1.00 96.12 125 ASP A C 1
ATOM 991 O O . ASP A 1 125 ? 2.480 -3.366 -6.424 1.00 96.12 125 ASP A O 1
ATOM 995 N N . TRP A 1 126 ? 3.924 -1.767 -7.044 1.00 96.62 126 TRP A N 1
ATOM 996 C CA . TRP A 1 126 ? 2.912 -0.970 -7.727 1.00 96.62 126 TRP A CA 1
ATOM 997 C C . TRP A 1 126 ? 2.47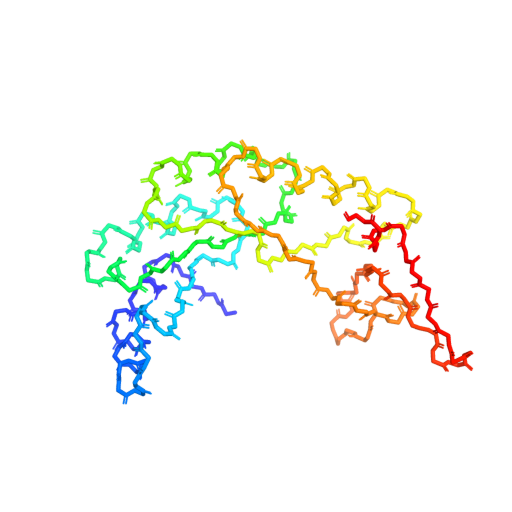7 -1.547 -9.081 1.00 96.62 126 TRP A C 1
ATOM 999 O O . TRP A 1 126 ? 1.505 -2.296 -9.174 1.00 96.62 126 TRP A O 1
ATOM 1009 N N . ASN A 1 127 ? 3.180 -1.214 -10.164 1.00 97.19 127 ASN A N 1
ATOM 1010 C CA . ASN A 1 127 ? 2.833 -1.709 -11.494 1.00 97.19 127 ASN A CA 1
ATOM 1011 C C . ASN A 1 127 ? 3.586 -3.006 -11.783 1.00 97.19 127 ASN A C 1
ATOM 1013 O O . ASN A 1 127 ? 4.813 -2.995 -11.860 1.00 97.19 127 ASN A O 1
ATOM 1017 N N . LEU A 1 128 ? 2.857 -4.095 -12.052 1.00 97.44 128 LEU A N 1
ATOM 1018 C CA . LEU A 1 128 ? 3.456 -5.386 -12.425 1.00 97.44 128 LEU A CA 1
ATOM 1019 C C . LEU A 1 128 ? 4.353 -5.297 -13.668 1.00 97.44 128 LEU A C 1
ATOM 1021 O O . LEU A 1 128 ? 5.353 -6.008 -13.756 1.00 97.44 128 LEU A O 1
ATOM 1025 N N . ALA A 1 129 ? 3.968 -4.459 -14.633 1.00 97.50 129 ALA A N 1
ATOM 1026 C CA . ALA A 1 129 ? 4.735 -4.182 -15.836 1.00 97.50 129 ALA A CA 1
ATOM 1027 C C . ALA A 1 129 ? 4.436 -2.772 -16.363 1.00 97.50 129 ALA A C 1
ATOM 1029 O O . ALA A 1 129 ? 3.293 -2.318 -16.280 1.00 97.50 129 ALA A O 1
ATOM 1030 N N . LEU A 1 130 ? 5.435 -2.117 -16.953 1.00 97.44 130 LEU A N 1
ATOM 1031 C CA . LEU A 1 130 ? 5.300 -0.836 -17.658 1.00 97.44 130 LEU A CA 1
ATOM 1032 C C . LEU A 1 130 ? 6.028 -0.879 -19.003 1.00 97.44 130 LEU A C 1
ATOM 1034 O O . LEU A 1 130 ? 6.791 -1.805 -19.277 1.00 97.44 130 LEU A O 1
ATOM 1038 N N . ASP A 1 131 ? 5.779 0.099 -19.869 1.00 96.62 131 ASP A N 1
ATOM 1039 C CA . ASP A 1 131 ? 6.543 0.253 -21.108 1.00 96.62 131 ASP A CA 1
ATOM 1040 C C . ASP A 1 131 ? 7.959 0.814 -20.862 1.00 96.62 131 ASP A C 1
ATOM 1042 O O . ASP A 1 131 ? 8.371 1.089 -19.732 1.00 96.62 131 ASP A O 1
ATOM 1046 N N . MET A 1 132 ? 8.730 0.971 -21.941 1.00 94.62 132 MET A N 1
ATOM 1047 C CA . MET A 1 132 ? 10.104 1.494 -21.896 1.00 94.62 132 MET A CA 1
ATOM 1048 C C . MET A 1 132 ? 10.217 2.889 -21.258 1.00 94.62 132 MET A C 1
ATOM 1050 O O . MET A 1 132 ? 11.294 3.234 -20.767 1.00 94.62 132 MET A O 1
ATOM 1054 N N . GLU A 1 133 ? 9.120 3.650 -21.243 1.00 94.25 133 GLU A N 1
ATOM 1055 C CA . GLU A 1 133 ? 9.019 5.005 -20.705 1.00 94.25 133 GLU A CA 1
ATOM 1056 C C . GLU A 1 133 ? 8.183 5.060 -19.419 1.00 94.25 133 GLU A C 1
ATOM 1058 O O . GLU A 1 133 ? 7.722 6.134 -19.022 1.00 94.25 133 GLU A O 1
ATOM 1063 N N . GLY A 1 134 ? 8.011 3.923 -18.731 1.00 94.62 134 GLY A N 1
ATOM 1064 C CA . GLY A 1 134 ? 7.356 3.848 -17.422 1.00 94.62 134 GLY A CA 1
ATOM 1065 C C . GLY A 1 134 ? 5.860 4.166 -17.454 1.00 94.62 134 GLY A C 1
ATOM 1066 O O . GLY A 1 134 ? 5.303 4.640 -16.460 1.00 94.62 134 GLY A O 1
ATOM 1067 N N . GLY A 1 135 ? 5.227 3.969 -18.609 1.00 95.00 135 GLY A N 1
ATOM 1068 C CA . GLY A 1 135 ? 3.818 4.227 -18.860 1.00 95.00 135 GLY A CA 1
ATOM 1069 C C . GLY A 1 135 ? 3.042 2.987 -19.331 1.00 95.00 135 GLY A C 1
ATOM 1070 O O . GLY A 1 135 ? 3.500 1.853 -19.149 1.00 95.00 135 GLY A O 1
ATOM 1071 N N . PRO A 1 136 ? 1.848 3.195 -19.925 1.00 96.00 136 PRO A N 1
ATOM 1072 C CA . PRO A 1 136 ? 1.225 4.495 -20.192 1.00 96.00 136 PRO A CA 1
ATOM 1073 C C . PRO A 1 136 ? 0.722 5.173 -18.909 1.00 96.00 136 PRO A C 1
ATOM 1075 O O . PRO A 1 136 ? 0.147 4.532 -18.034 1.00 96.00 136 PRO A O 1
ATOM 1078 N N . ASN A 1 137 ? 0.885 6.493 -18.809 1.00 96.31 137 ASN A N 1
ATOM 1079 C CA . ASN A 1 137 ? 0.336 7.282 -17.708 1.00 96.31 137 ASN A CA 1
ATOM 1080 C C . ASN A 1 137 ? -0.204 8.622 -18.228 1.00 96.31 137 ASN A C 1
ATOM 1082 O O . ASN A 1 137 ? 0.542 9.423 -18.781 1.00 96.31 137 ASN A O 1
ATOM 1086 N N . TRP A 1 138 ? -1.502 8.875 -18.049 1.00 96.44 138 TRP A N 1
ATOM 1087 C CA . TRP A 1 138 ? -2.181 10.029 -18.654 1.00 96.44 138 TRP A CA 1
ATOM 1088 C C . TRP A 1 138 ? -1.765 11.393 -18.080 1.00 96.44 138 TRP A C 1
ATOM 1090 O O . TRP A 1 138 ? -1.946 12.408 -18.749 1.00 96.44 138 TRP A O 1
ATOM 1100 N N . THR A 1 139 ? -1.213 11.438 -16.863 1.00 95.69 139 THR A N 1
ATOM 1101 C CA . THR A 1 139 ? -0.693 12.669 -16.243 1.00 95.69 139 THR A CA 1
ATOM 1102 C C . THR A 1 139 ? 0.819 12.797 -16.355 1.00 95.69 139 THR A C 1
ATOM 1104 O O . THR A 1 139 ? 1.393 13.711 -15.764 1.00 95.69 139 THR A O 1
ATOM 1107 N N . ASN A 1 140 ? 1.474 11.894 -17.092 1.00 93.06 140 ASN A N 1
ATOM 1108 C CA . ASN A 1 140 ? 2.929 11.773 -17.144 1.00 93.06 140 ASN A CA 1
ATOM 1109 C C . ASN A 1 140 ? 3.573 11.558 -15.760 1.00 93.06 140 ASN A C 1
ATOM 1111 O O . ASN A 1 140 ? 4.735 11.901 -15.558 1.00 93.06 140 ASN A O 1
ATOM 1115 N N . ASN A 1 141 ? 2.840 10.971 -14.805 1.00 93.25 141 ASN A N 1
ATOM 1116 C CA . ASN A 1 141 ? 3.407 10.484 -13.545 1.00 93.25 141 ASN A CA 1
ATOM 1117 C C . ASN A 1 141 ? 3.913 9.052 -13.724 1.00 93.25 141 ASN A C 1
ATOM 1119 O O . ASN A 1 141 ? 3.399 8.097 -13.141 1.00 93.25 141 ASN A O 1
ATOM 1123 N N . THR A 1 142 ? 4.850 8.905 -14.642 1.00 94.12 142 THR A N 1
ATOM 1124 C CA . THR A 1 142 ? 5.437 7.623 -15.000 1.00 94.12 142 THR A CA 1
ATOM 1125 C C . THR A 1 142 ? 6.288 7.121 -13.803 1.00 94.12 142 THR A C 1
ATOM 1127 O O . THR A 1 142 ? 6.628 7.917 -12.927 1.00 94.12 142 THR A O 1
ATOM 1130 N N . VAL A 1 143 ? 6.619 5.825 -13.704 1.00 94.31 143 VAL A N 1
ATOM 1131 C CA . VAL A 1 143 ? 7.586 5.258 -12.722 1.00 94.31 143 VAL A CA 1
ATOM 1132 C C . VAL A 1 143 ? 8.328 4.045 -13.316 1.00 94.31 143 VAL A C 1
ATOM 1134 O O . VAL A 1 143 ? 8.034 3.653 -14.439 1.00 94.31 143 VAL A O 1
ATOM 1137 N N . ASP A 1 144 ? 9.287 3.448 -12.599 1.00 93.94 144 ASP A N 1
ATOM 1138 C CA . ASP A 1 144 ? 9.876 2.146 -12.963 1.00 93.94 144 ASP A CA 1
ATOM 1139 C C . ASP A 1 144 ? 8.990 0.965 -12.503 1.00 93.94 144 ASP A C 1
ATOM 1141 O O . ASP A 1 144 ? 8.072 1.131 -11.696 1.00 93.94 144 ASP A O 1
ATOM 1145 N N . SER A 1 145 ? 9.260 -0.233 -13.023 1.00 95.62 145 SER A N 1
ATOM 1146 C CA . SER A 1 145 ? 8.517 -1.469 -12.734 1.00 95.62 145 SER A CA 1
ATOM 1147 C C . SER A 1 145 ? 9.444 -2.694 -12.766 1.00 95.62 145 SER A C 1
ATOM 1149 O O . SER A 1 145 ? 10.483 -2.656 -13.431 1.00 95.62 145 SER A O 1
ATOM 1151 N N . PRO A 1 146 ? 9.109 -3.823 -12.108 1.00 96.44 146 PRO A N 1
ATOM 1152 C CA . PRO A 1 146 ? 9.920 -5.035 -12.169 1.00 96.44 146 PRO A CA 1
ATOM 1153 C C . PRO A 1 146 ? 9.997 -5.629 -13.571 1.00 96.44 146 PRO A C 1
ATOM 1155 O O . PRO A 1 146 ? 10.972 -6.313 -13.897 1.00 96.44 146 PRO A O 1
ATOM 1158 N N . ILE A 1 147 ? 8.994 -5.366 -14.410 1.00 97.44 147 ILE A N 1
ATOM 1159 C CA . ILE A 1 147 ? 8.954 -5.819 -15.794 1.00 97.44 147 ILE A CA 1
ATOM 1160 C C . ILE A 1 147 ? 8.788 -4.616 -16.717 1.00 97.44 147 ILE A C 1
ATOM 1162 O O . ILE A 1 147 ? 7.810 -3.882 -16.635 1.00 97.44 147 ILE A O 1
ATOM 1166 N N . ILE A 1 148 ? 9.711 -4.467 -17.665 1.00 96.75 148 ILE A N 1
ATOM 1167 C CA . ILE A 1 148 ? 9.626 -3.453 -18.717 1.00 96.75 148 ILE A CA 1
ATOM 1168 C C . ILE A 1 148 ? 9.311 -4.124 -20.047 1.00 96.75 148 ILE A C 1
ATOM 1170 O O . ILE A 1 148 ? 10.059 -4.983 -20.513 1.00 96.75 148 ILE A O 1
ATOM 1174 N N . VAL A 1 149 ? 8.206 -3.739 -20.674 1.00 98.25 149 VAL A N 1
ATOM 1175 C CA . VAL A 1 149 ? 7.704 -4.319 -21.920 1.00 98.25 149 VAL A CA 1
ATOM 1176 C C . VAL A 1 149 ? 8.102 -3.442 -23.102 1.00 98.25 149 VAL A C 1
ATOM 1178 O O . VAL A 1 149 ? 7.781 -2.260 -23.178 1.00 98.25 149 VAL A O 1
ATOM 1181 N N . ASN A 1 150 ? 8.765 -4.051 -24.081 1.00 97.94 150 ASN A N 1
ATOM 1182 C CA . ASN A 1 150 ? 9.027 -3.459 -25.383 1.00 97.94 150 ASN A CA 1
ATOM 1183 C C . ASN A 1 150 ? 8.131 -4.133 -26.428 1.00 97.94 150 ASN A C 1
ATOM 1185 O O . ASN A 1 150 ? 8.465 -5.194 -26.967 1.00 97.94 150 ASN A O 1
ATOM 1189 N N . ALA A 1 151 ? 6.986 -3.505 -26.697 1.00 96.50 151 ALA A N 1
ATOM 1190 C CA . ALA A 1 151 ? 5.992 -4.020 -27.633 1.00 96.50 151 ALA A CA 1
ATOM 1191 C C . ALA A 1 151 ? 6.532 -4.108 -29.072 1.00 96.50 151 ALA A C 1
ATOM 1193 O O . ALA A 1 151 ? 6.322 -5.122 -29.736 1.00 96.50 151 ALA A O 1
ATOM 1194 N N . GLU A 1 152 ? 7.304 -3.112 -29.525 1.00 97.31 152 GLU A N 1
ATOM 1195 C CA . GLU A 1 152 ? 7.897 -3.079 -30.874 1.00 97.31 152 GLU A CA 1
ATOM 1196 C C . GLU A 1 152 ? 8.789 -4.293 -31.152 1.00 97.31 152 GLU A C 1
ATOM 1198 O O . GLU A 1 152 ? 8.819 -4.825 -32.259 1.00 97.31 152 GLU A O 1
ATOM 1203 N N . LYS A 1 153 ? 9.512 -4.756 -30.128 1.00 97.94 153 LYS A N 1
ATOM 1204 C CA . LYS A 1 153 ? 10.402 -5.919 -30.216 1.00 97.94 153 LYS A CA 1
ATOM 1205 C C . LYS A 1 153 ? 9.740 -7.217 -29.768 1.00 97.94 153 LYS A C 1
ATOM 1207 O O . LYS A 1 153 ? 10.407 -8.248 -29.823 1.00 97.94 153 LYS A O 1
ATOM 1212 N N . SER A 1 154 ? 8.483 -7.177 -29.308 1.00 97.25 154 SER A N 1
ATOM 1213 C CA . SER A 1 154 ? 7.785 -8.309 -28.678 1.00 97.25 154 SER A CA 1
ATOM 1214 C C . SER A 1 154 ? 8.623 -8.966 -27.570 1.00 97.25 154 SER A C 1
ATOM 1216 O O . SER A 1 154 ? 8.798 -10.184 -27.529 1.00 97.25 154 SER A O 1
ATOM 1218 N N . LYS A 1 155 ? 9.211 -8.141 -26.694 1.00 98.25 155 LYS A N 1
ATOM 1219 C CA . LYS A 1 155 ? 10.095 -8.575 -25.601 1.00 98.25 155 LYS A CA 1
ATOM 1220 C C . LYS A 1 155 ? 9.707 -7.905 -24.295 1.00 98.25 155 LYS A C 1
ATOM 1222 O O . LYS A 1 155 ? 9.161 -6.808 -24.294 1.00 98.25 155 LYS A O 1
ATOM 1227 N N . PHE A 1 156 ? 10.072 -8.538 -23.189 1.00 98.00 156 PHE A N 1
ATOM 1228 C CA . PHE A 1 156 ? 10.075 -7.904 -21.880 1.00 98.00 156 PHE A CA 1
ATOM 1229 C C . PHE A 1 156 ? 11.436 -8.081 -21.211 1.00 98.00 156 PHE A C 1
ATOM 1231 O O . PHE A 1 156 ? 12.178 -9.023 -21.501 1.00 98.00 156 PHE A O 1
ATOM 1238 N N . TYR A 1 157 ? 11.753 -7.157 -20.318 1.00 96.62 157 TYR A N 1
ATOM 1239 C CA . TYR A 1 157 ? 12.966 -7.127 -19.525 1.00 96.62 157 TYR A CA 1
ATOM 1240 C C . TYR A 1 157 ? 12.579 -7.258 -18.064 1.00 96.62 157 TYR A C 1
ATOM 1242 O O . TYR A 1 157 ? 11.679 -6.573 -17.592 1.00 96.62 157 TYR A O 1
ATOM 1250 N N . LYS A 1 158 ? 13.263 -8.146 -17.353 1.00 97.06 158 LYS A N 1
ATOM 1251 C CA . LYS A 1 158 ? 13.106 -8.286 -15.909 1.00 97.06 158 LYS A CA 1
ATOM 1252 C C . LYS A 1 158 ? 14.151 -7.399 -15.252 1.00 97.06 158 LYS A C 1
ATOM 1254 O O . LYS A 1 158 ? 15.340 -7.721 -15.314 1.00 97.06 158 LYS A O 1
ATOM 1259 N N . ASN A 1 159 ? 13.713 -6.287 -14.678 1.00 94.62 159 ASN A N 1
ATOM 1260 C CA . ASN A 1 159 ? 14.583 -5.403 -13.917 1.00 94.62 159 ASN A CA 1
ATOM 1261 C C . ASN A 1 159 ? 15.116 -6.129 -12.672 1.00 94.62 159 ASN A C 1
ATOM 1263 O O . ASN A 1 159 ? 14.499 -7.093 -12.214 1.00 94.62 159 ASN A O 1
ATOM 1267 N N . PRO A 1 160 ? 16.238 -5.682 -12.079 1.00 95.88 160 PRO A N 1
ATOM 1268 C CA . PRO A 1 160 ? 16.776 -6.311 -10.874 1.00 95.88 160 PRO A CA 1
ATOM 1269 C C . PRO A 1 160 ? 15.757 -6.432 -9.730 1.00 95.88 160 PRO A C 1
ATOM 1271 O O . PRO A 1 160 ? 15.780 -7.424 -9.010 1.00 95.88 160 PRO A O 1
ATOM 1274 N N . MET A 1 161 ? 14.816 -5.485 -9.618 1.00 94.19 161 MET A N 1
ATOM 1275 C CA . MET A 1 161 ? 13.755 -5.509 -8.602 1.00 94.19 161 MET A CA 1
ATOM 1276 C C . MET A 1 161 ? 12.765 -6.676 -8.742 1.00 94.19 161 MET A C 1
ATOM 1278 O O . MET A 1 161 ? 12.097 -7.006 -7.775 1.00 94.19 161 MET A O 1
ATOM 1282 N N . PHE A 1 162 ? 12.694 -7.339 -9.904 1.00 96.25 162 PHE A N 1
ATOM 1283 C CA . PHE A 1 162 ? 11.882 -8.550 -10.079 1.00 96.25 162 PHE A CA 1
ATOM 1284 C C . PHE A 1 162 ? 12.379 -9.722 -9.224 1.00 96.25 162 PHE A C 1
ATOM 1286 O O . PHE A 1 162 ? 11.611 -10.618 -8.897 1.00 96.25 162 PHE A O 1
ATOM 1293 N N . TYR A 1 163 ? 13.682 -9.774 -8.947 1.00 95.50 163 TYR A N 1
ATOM 1294 C CA . TYR A 1 163 ? 14.328 -10.936 -8.330 1.00 95.50 163 TYR A CA 1
ATOM 1295 C C . TYR A 1 163 ? 14.423 -10.849 -6.805 1.00 95.50 163 TYR A C 1
ATOM 1297 O O . TYR A 1 163 ? 15.132 -11.655 -6.203 1.00 95.50 163 TYR A O 1
ATOM 1305 N N . ILE A 1 164 ? 13.765 -9.853 -6.217 1.00 89.88 164 ILE A N 1
ATOM 1306 C CA . ILE A 1 164 ? 13.621 -9.679 -4.772 1.00 89.88 164 ILE A CA 1
ATOM 1307 C C . ILE A 1 164 ? 12.547 -10.638 -4.276 1.00 89.88 164 ILE A C 1
ATOM 1309 O O . ILE A 1 164 ? 12.816 -11.321 -3.265 1.00 89.88 164 ILE A O 1
#

Sequence (164 aa):
MYFTPEMQRDLKKKDLEPALKRSGFAKNNFSLIIVDDNIQFLASFCDAILTDSIVSAYVSGIAYHWYSTGKFSRDLINEASEKFSDNFFFSSEACAGWRKGIEPAICICKDIIEGLNRGSQGWVDWNLALDMEGGPNWTNNTVDSPIIVNAEKSKFYKNPMFYI

InterPro domains:
  IPR001139 Glycoside hydrolase family 30 [PTHR11069] (1-163)
  IPR017853 Glycoside hydrolase superfamily [SSF51445] (1-164)
  IPR033453 Glycosyl hydrolase family 30, TIM-barrel domain [PF02055] (1-163)

Secondary structure (DSSP, 8-state):
----HHHHHHHIIIIIHHHHHHTT--TTT--EEEEEEEGGGHHHHHHHHHTSHHHHTTEEEEEEE-TTBTTB-THHHHHHHHHTTTSEEEE-----TT--TTHHHHHHHHHHHHHHTTTEEEE--S-S-EETTS---TTS-----SEEEETTTTEEEE-GGGG-

Radius of gyration: 17.95 Å; chains: 1; bounding box: 47×28×50 Å